Protein AF-0000000086572383 (afdb_homodimer)

Radius of gyration: 15.49 Å; Cα contacts (8 Å, |Δi|>4): 303; chains: 2; bounding box: 31×42×34 Å

Structure (mmCIF, N/CA/C/O backbone):
data_AF-0000000086572383-model_v1
#
loop_
_entity.id
_entity.type
_entity.pdbx_description
1 polymer 'Uncharacterized protein'
#
loop_
_atom_site.group_PDB
_atom_site.id
_atom_site.type_symbol
_atom_site.label_atom_id
_atom_site.label_alt_id
_atom_site.label_comp_id
_atom_site.label_asym_id
_atom_site.label_entity_id
_atom_site.label_seq_id
_atom_site.pdbx_PDB_ins_code
_atom_site.Cartn_x
_atom_site.Cartn_y
_atom_site.Cartn_z
_atom_site.occupancy
_atom_site.B_iso_or_equiv
_atom_site.auth_seq_id
_atom_site.auth_comp_id
_atom_site.auth_asym_id
_atom_site.auth_atom_id
_atom_site.pdbx_PDB_model_num
ATOM 1 N N . MET A 1 1 ? -11.328 -17.016 -3.375 1 81.81 1 MET A N 1
ATOM 2 C CA . MET A 1 1 ? -10.031 -16.516 -3.826 1 81.81 1 MET A CA 1
ATOM 3 C C . MET A 1 1 ? -9.031 -16.469 -2.672 1 81.81 1 MET A C 1
ATOM 5 O O . MET A 1 1 ? -9.43 -16.344 -1.512 1 81.81 1 MET A O 1
ATOM 9 N N . ASN A 1 2 ? -7.707 -16.812 -2.922 1 87.75 2 ASN A N 1
ATOM 10 C CA . ASN A 1 2 ? -6.672 -16.844 -1.896 1 87.75 2 ASN A CA 1
ATOM 11 C C . ASN A 1 2 ? -5.812 -15.578 -1.925 1 87.75 2 ASN A C 1
ATOM 13 O O . ASN A 1 2 ? -5.684 -14.938 -2.969 1 87.75 2 ASN A O 1
ATOM 17 N N . LEU A 1 3 ? -5.367 -15.242 -0.727 1 88.5 3 LEU A N 1
ATOM 18 C CA . LEU A 1 3 ? -4.48 -14.086 -0.598 1 88.5 3 LEU A CA 1
ATOM 19 C C . LEU A 1 3 ? -3.043 -14.531 -0.348 1 88.5 3 LEU A C 1
ATOM 21 O O . LEU A 1 3 ? -2.793 -15.391 0.498 1 88.5 3 LEU A O 1
ATOM 25 N N . PHE A 1 4 ? -2.154 -14.07 -1.19 1 89.88 4 PHE A N 1
ATOM 26 C CA . PHE A 1 4 ? -0.721 -14.242 -0.991 1 89.88 4 PHE A CA 1
ATOM 27 C C . PHE A 1 4 ? -0.066 -12.922 -0.6 1 89.88 4 PHE A C 1
ATOM 29 O O . PHE A 1 4 ? -0.045 -11.977 -1.39 1 89.88 4 PHE A O 1
ATOM 36 N N . ALA A 1 5 ? 0.43 -12.82 0.701 1 91.75 5 ALA A N 1
ATOM 37 C CA . ALA A 1 5 ? 1.065 -11.609 1.221 1 91.75 5 ALA A CA 1
ATOM 38 C C . ALA A 1 5 ? 2.553 -11.844 1.477 1 91.75 5 ALA A C 1
ATOM 40 O O . ALA A 1 5 ? 2.936 -12.836 2.094 1 91.75 5 ALA A O 1
ATOM 41 N N . ILE A 1 6 ? 3.4 -10.82 0.983 1 91.25 6 ILE A N 1
ATOM 42 C CA . ILE A 1 6 ? 4.84 -11 1.138 1 91.25 6 ILE A CA 1
ATOM 43 C C . ILE A 1 6 ? 5.508 -9.641 1.356 1 91.25 6 ILE A C 1
ATOM 45 O O . ILE A 1 6 ? 5.137 -8.656 0.719 1 91.25 6 ILE A O 1
ATOM 49 N N . ALA A 1 7 ? 6.418 -9.594 2.342 1 92.12 7 ALA A N 1
ATOM 50 C CA . ALA A 1 7 ? 7.27 -8.422 2.51 1 92.12 7 ALA A CA 1
ATOM 51 C C . ALA A 1 7 ? 8.469 -8.469 1.568 1 92.12 7 ALA A C 1
ATOM 53 O O . ALA A 1 7 ? 9.172 -9.477 1.505 1 92.12 7 ALA A O 1
ATOM 54 N N . VAL A 1 8 ? 8.656 -7.34 0.897 1 91.62 8 VAL A N 1
ATOM 55 C CA . VAL A 1 8 ? 9.688 -7.418 -0.133 1 91.62 8 VAL A CA 1
ATOM 56 C C . VAL A 1 8 ? 10.469 -6.105 -0.184 1 91.62 8 VAL A C 1
ATOM 58 O O . VAL A 1 8 ? 9.945 -5.051 0.187 1 91.62 8 VAL A O 1
ATOM 61 N N . GLY A 1 9 ? 11.75 -6.246 -0.587 1 91.25 9 GLY A N 1
ATOM 62 C CA . GLY A 1 9 ? 12.562 -5.164 -1.117 1 91.25 9 GLY A CA 1
ATOM 63 C C . GLY A 1 9 ? 12.891 -5.328 -2.59 1 91.25 9 GLY A C 1
ATOM 64 O O . GLY A 1 9 ? 12.672 -6.398 -3.162 1 91.25 9 GLY A O 1
ATOM 65 N N . ILE A 1 10 ? 13.375 -4.238 -3.162 1 93.94 10 ILE A N 1
ATOM 66 C CA . ILE A 1 10 ? 13.625 -4.234 -4.598 1 93.94 10 ILE A CA 1
ATOM 67 C C . ILE A 1 10 ? 14.664 -5.297 -4.945 1 93.94 10 ILE A C 1
ATOM 69 O O . ILE A 1 10 ? 14.641 -5.855 -6.043 1 93.94 10 ILE A O 1
ATOM 73 N N . LYS A 1 11 ? 15.516 -5.664 -4.047 1 92.25 11 LYS A N 1
ATOM 74 C CA . LYS A 1 11 ? 16.562 -6.645 -4.297 1 92.25 11 LYS A CA 1
ATOM 75 C C . LYS A 1 11 ? 15.977 -8.039 -4.496 1 92.25 11 LYS A C 1
ATOM 77 O O . LYS A 1 11 ? 16.609 -8.906 -5.09 1 92.25 11 LYS A O 1
ATOM 82 N N . GLN A 1 12 ? 14.75 -8.312 -4.059 1 90.56 12 GLN A N 1
ATOM 83 C CA . GLN A 1 12 ? 14.125 -9.633 -4.137 1 90.56 12 GLN A CA 1
ATOM 84 C C . GLN A 1 12 ? 13.234 -9.742 -5.367 1 90.56 12 GLN A C 1
ATOM 86 O O . GLN A 1 12 ? 12.602 -10.781 -5.59 1 90.56 12 GLN A O 1
ATOM 91 N N . LYS A 1 13 ? 13.164 -8.766 -6.16 1 91.31 13 LYS A N 1
ATOM 92 C CA . LYS A 1 13 ? 12.25 -8.68 -7.289 1 91.31 13 LYS A CA 1
ATOM 93 C C . LYS A 1 13 ? 12.414 -9.875 -8.227 1 91.31 13 LYS A C 1
ATOM 95 O O . LYS A 1 13 ? 11.43 -10.5 -8.625 1 91.31 13 LYS A O 1
ATOM 100 N N . LYS A 1 14 ? 13.641 -10.188 -8.586 1 89.56 14 LYS A N 1
ATOM 101 C CA . LYS A 1 14 ? 13.883 -11.297 -9.508 1 89.56 14 LYS A CA 1
ATOM 102 C C . LYS A 1 14 ? 13.367 -12.609 -8.93 1 89.56 14 LYS A C 1
ATOM 104 O O . LYS A 1 14 ? 12.758 -13.414 -9.641 1 89.56 14 LYS A O 1
ATOM 109 N N . ASN A 1 15 ? 13.555 -12.82 -7.645 1 86.94 15 ASN A N 1
ATOM 110 C CA . ASN A 1 15 ? 13.109 -14.039 -6.984 1 86.94 15 ASN A CA 1
ATOM 111 C C . ASN A 1 15 ? 11.586 -14.109 -6.906 1 86.94 15 ASN A C 1
ATOM 113 O O . ASN A 1 15 ? 10.992 -15.172 -7.102 1 86.94 15 ASN A O 1
ATOM 117 N N . VAL A 1 16 ? 11.039 -13.047 -6.652 1 86.94 16 VAL A N 1
ATOM 118 C CA . VAL A 1 16 ? 9.578 -13 -6.547 1 86.94 16 VAL A CA 1
ATOM 119 C C . VAL A 1 16 ? 8.953 -13.297 -7.91 1 86.94 16 VAL A C 1
ATOM 121 O O . VAL A 1 16 ? 7.949 -14 -7.996 1 86.94 16 VAL A O 1
ATOM 124 N N . ASN A 1 17 ? 9.539 -12.75 -8.945 1 87.38 17 ASN A N 1
ATOM 125 C CA . ASN A 1 17 ? 9.016 -12.977 -10.289 1 87.38 17 ASN A CA 1
ATOM 126 C C . ASN A 1 17 ? 8.984 -14.461 -10.648 1 87.38 17 ASN A C 1
ATOM 128 O O . ASN A 1 17 ? 8.109 -14.914 -11.383 1 87.38 17 ASN A O 1
ATOM 132 N N . LYS A 1 18 ? 9.859 -15.172 -10.094 1 84.62 18 LYS A N 1
ATOM 133 C CA . LYS A 1 18 ? 9.953 -16.609 -10.367 1 84.62 18 LYS A CA 1
ATOM 134 C C . LYS A 1 18 ? 8.891 -17.391 -9.586 1 84.62 18 LYS A C 1
ATOM 136 O O . LYS A 1 18 ? 8.453 -18.453 -10.023 1 84.62 18 LYS A O 1
ATOM 141 N N . MET A 1 19 ? 8.43 -16.781 -8.484 1 77.44 19 MET A N 1
ATOM 142 C CA . MET A 1 19 ? 7.574 -17.516 -7.566 1 77.44 19 MET A CA 1
ATOM 143 C C . MET A 1 19 ? 6.113 -17.125 -7.75 1 77.44 19 MET A C 1
ATOM 145 O O . MET A 1 19 ? 5.215 -17.781 -7.227 1 77.44 19 MET A O 1
ATOM 149 N N . PHE A 1 20 ? 5.941 -16.188 -8.422 1 72.19 20 PHE A N 1
ATOM 150 C CA . PHE A 1 20 ? 4.609 -15.602 -8.438 1 72.19 20 PHE A CA 1
ATOM 151 C C . PHE A 1 20 ? 3.564 -16.641 -8.828 1 72.19 20 PHE A C 1
ATOM 153 O O . PHE A 1 20 ? 3.689 -17.297 -9.867 1 72.19 20 PHE A O 1
ATOM 160 N N . PRO A 1 21 ? 2.738 -16.828 -7.812 1 65.62 21 PRO A N 1
ATOM 161 C CA . PRO A 1 21 ? 1.724 -17.859 -8.047 1 65.62 21 PRO A CA 1
ATOM 162 C C . PRO A 1 21 ? 0.779 -17.516 -9.195 1 65.62 21 PRO A C 1
ATOM 164 O O . PRO A 1 21 ? 0.658 -16.344 -9.562 1 65.62 21 PRO A O 1
ATOM 167 N N . SER A 1 22 ? 0.219 -18.562 -9.805 1 62.22 22 SER A N 1
ATOM 168 C CA . SER A 1 22 ? -0.717 -18.562 -10.922 1 62.22 22 SER A CA 1
ATOM 169 C C . SER A 1 22 ? -1.941 -17.703 -10.617 1 62.22 22 SER A C 1
ATOM 171 O O . SER A 1 22 ? -2.043 -17.125 -9.539 1 62.22 22 SER A O 1
ATOM 173 N N . SER A 1 23 ? -3.023 -17.766 -11.383 1 65.31 23 SER A N 1
ATOM 174 C CA . SER A 1 23 ? -4.176 -16.938 -11.758 1 65.31 23 SER A CA 1
ATOM 175 C C . SER A 1 23 ? -5.195 -16.875 -10.633 1 65.31 23 SER A C 1
ATOM 177 O O . SER A 1 23 ? -5.965 -15.914 -10.539 1 65.31 23 SER A O 1
ATOM 179 N N . ASP A 1 24 ? -5.074 -17.562 -9.516 1 75.75 24 ASP A N 1
ATOM 180 C CA . ASP A 1 24 ? -6.223 -17.516 -8.617 1 75.75 24 ASP A CA 1
ATOM 181 C C . ASP A 1 24 ? -5.859 -16.828 -7.297 1 75.75 24 ASP A C 1
ATOM 183 O O . ASP A 1 24 ? -6.484 -17.094 -6.266 1 75.75 24 ASP A O 1
ATOM 187 N N . PHE A 1 25 ? -4.793 -16.078 -7.305 1 81.88 25 PHE A N 1
ATOM 188 C CA . PHE A 1 25 ? -4.395 -15.445 -6.051 1 81.88 25 PHE A CA 1
ATOM 189 C C . PHE A 1 25 ? -4.465 -13.922 -6.164 1 81.88 25 PHE A C 1
ATOM 191 O O . PHE A 1 25 ? -4.117 -13.359 -7.203 1 81.88 25 PHE A O 1
ATOM 198 N N . VAL A 1 26 ? -4.969 -13.312 -5.09 1 85 26 VAL A N 1
ATOM 199 C CA . VAL A 1 26 ? -4.676 -11.898 -4.867 1 85 26 VAL A CA 1
ATOM 200 C C . VAL A 1 26 ? -3.311 -11.75 -4.203 1 85 26 VAL A C 1
ATOM 202 O O . VAL A 1 26 ? -3 -12.469 -3.246 1 85 26 VAL A O 1
ATOM 205 N N . ILE A 1 27 ? -2.553 -10.938 -4.777 1 89.88 27 ILE A N 1
ATOM 206 C CA . ILE A 1 27 ? -1.215 -10.773 -4.219 1 89.88 27 ILE A CA 1
ATOM 207 C C . ILE A 1 27 ? -1.088 -9.398 -3.568 1 89.88 27 ILE A C 1
ATOM 209 O O . ILE A 1 27 ? -1.495 -8.391 -4.148 1 89.88 27 ILE A O 1
ATOM 213 N N . MET A 1 28 ? -0.521 -9.383 -2.328 1 93.5 28 MET A N 1
ATOM 214 C CA . MET A 1 28 ? -0.22 -8.148 -1.6 1 93.5 28 MET A CA 1
ATOM 215 C C . MET A 1 28 ? 1.265 -8.07 -1.262 1 93.5 28 MET A C 1
ATOM 217 O O . MET A 1 28 ? 1.796 -8.938 -0.568 1 93.5 28 MET A O 1
ATOM 221 N N . PHE A 1 29 ? 1.866 -7.059 -1.787 1 94.38 29 PHE A N 1
ATOM 222 C CA . PHE A 1 29 ? 3.277 -6.812 -1.515 1 94.38 29 PHE A CA 1
ATOM 223 C C . PHE A 1 29 ? 3.445 -5.75 -0.435 1 94.38 29 PHE A C 1
ATOM 225 O O . PHE A 1 29 ? 2.84 -4.68 -0.51 1 94.38 29 PHE A O 1
ATOM 232 N N . PHE A 1 30 ? 4.238 -6.023 0.564 1 95.88 30 PHE A N 1
ATOM 233 C CA . PHE A 1 30 ? 4.668 -5.062 1.576 1 95.88 30 PHE A CA 1
ATOM 234 C C . PHE A 1 30 ? 6.082 -4.574 1.293 1 95.88 30 PHE A C 1
ATOM 236 O O . PHE A 1 30 ? 7.059 -5.273 1.578 1 95.88 30 PHE A O 1
ATOM 243 N N . HIS A 1 31 ? 6.164 -3.377 0.754 1 95.75 31 HIS A N 1
ATOM 244 C CA . HIS A 1 31 ? 7.453 -2.799 0.388 1 95.75 31 HIS A CA 1
ATOM 245 C C . HIS A 1 31 ? 8.086 -2.068 1.568 1 95.75 31 HIS A C 1
ATOM 247 O O . HIS A 1 31 ? 7.719 -0.928 1.865 1 95.75 31 HIS A O 1
ATOM 253 N N . TYR A 1 32 ? 9.094 -2.611 2.156 1 93.5 32 TYR A N 1
ATOM 254 C CA . TYR A 1 32 ? 9.688 -2.02 3.348 1 93.5 32 TYR A CA 1
ATOM 255 C C . TYR A 1 32 ? 10.75 -0.994 2.971 1 93.5 32 TYR A C 1
ATOM 257 O O . TYR A 1 32 ? 11.203 -0.218 3.816 1 93.5 32 TYR A O 1
ATOM 265 N N . ASP A 1 33 ? 11.141 -1.003 1.662 1 93.75 33 ASP A N 1
ATOM 266 C CA . ASP A 1 33 ? 12.188 -0.091 1.205 1 93.75 33 ASP A CA 1
ATOM 267 C C . ASP A 1 33 ? 11.586 1.13 0.512 1 93.75 33 ASP A C 1
ATOM 269 O O . ASP A 1 33 ? 12.312 2.012 0.053 1 93.75 33 ASP A O 1
ATOM 273 N N . GLY A 1 34 ? 10.227 1.141 0.316 1 93.44 34 GLY A N 1
ATOM 274 C CA . GLY A 1 34 ? 9.547 2.289 -0.26 1 93.44 34 GLY A CA 1
ATOM 275 C C . GLY A 1 34 ? 9.555 2.289 -1.776 1 93.44 34 GLY A C 1
ATOM 276 O O . GLY A 1 34 ? 9.07 3.234 -2.406 1 93.44 34 GLY A O 1
ATOM 277 N N . VAL A 1 35 ? 10.148 1.25 -2.408 1 95.25 35 VAL A N 1
ATOM 278 C CA . VAL A 1 35 ? 10.258 1.205 -3.861 1 95.25 35 VAL A CA 1
ATOM 279 C C . VAL A 1 35 ? 9.117 0.376 -4.445 1 95.25 35 VAL A C 1
ATOM 281 O O . VAL A 1 35 ? 9.055 -0.838 -4.238 1 95.25 35 VAL A O 1
ATOM 284 N N . VAL A 1 36 ? 8.219 1.049 -5.289 1 96.88 36 VAL A N 1
ATOM 285 C CA . VAL A 1 36 ? 7.047 0.359 -5.812 1 96.88 36 VAL A CA 1
ATOM 286 C C . VAL A 1 36 ? 7.051 0.415 -7.34 1 96.88 36 VAL A C 1
ATOM 288 O O . VAL A 1 36 ? 6.898 -0.612 -8.008 1 96.88 36 VAL A O 1
ATOM 291 N N . ASP A 1 37 ? 7.363 1.584 -7.898 1 96.19 37 ASP A N 1
ATOM 292 C CA . ASP A 1 37 ? 7.191 1.806 -9.328 1 96.19 37 ASP A CA 1
ATOM 293 C C . ASP A 1 37 ? 8.18 0.966 -10.141 1 96.19 37 ASP A C 1
ATOM 295 O O . ASP A 1 37 ? 7.93 0.654 -11.305 1 96.19 37 ASP A O 1
ATOM 299 N N . GLU A 1 38 ? 9.273 0.571 -9.562 1 95.75 38 GLU A N 1
ATOM 300 C CA . GLU A 1 38 ? 10.273 -0.228 -10.266 1 95.75 38 GLU A CA 1
ATOM 301 C C . GLU A 1 38 ? 9.758 -1.643 -10.531 1 95.75 38 GLU A C 1
ATOM 303 O O . GLU A 1 38 ? 10.367 -2.393 -11.297 1 95.75 38 GLU A O 1
ATOM 308 N N . TRP A 1 39 ? 8.656 -1.981 -9.914 1 94.25 39 TRP A N 1
ATOM 309 C CA . TRP A 1 39 ? 8.055 -3.295 -10.133 1 94.25 39 TRP A CA 1
ATOM 310 C C . TRP A 1 39 ? 7.086 -3.266 -11.305 1 94.25 39 TRP A C 1
ATOM 312 O O . TRP A 1 39 ? 6.598 -4.309 -11.742 1 94.25 39 TRP A O 1
ATOM 322 N N . ASN A 1 40 ? 6.879 -2.135 -11.945 1 94.25 40 ASN A N 1
ATOM 323 C CA . ASN A 1 40 ? 5.844 -1.941 -12.953 1 94.25 40 ASN A CA 1
ATOM 324 C C . ASN A 1 40 ? 6.176 -2.678 -14.25 1 94.25 40 ASN A C 1
ATOM 326 O O . ASN A 1 40 ? 5.301 -2.883 -15.094 1 94.25 40 ASN A O 1
ATOM 330 N N . ASP A 1 41 ? 7.387 -3.059 -14.438 1 93.88 41 ASP A N 1
ATOM 331 C CA . ASP A 1 41 ? 7.77 -3.734 -15.672 1 93.88 41 ASP A CA 1
ATOM 332 C C . ASP A 1 41 ? 7.391 -5.215 -15.633 1 93.88 41 ASP A C 1
ATOM 334 O O . ASP A 1 41 ? 7.5 -5.918 -16.641 1 93.88 41 ASP A O 1
ATOM 338 N N . LEU A 1 42 ? 6.914 -5.742 -14.484 1 90.69 42 LEU A N 1
ATOM 339 C CA . LEU A 1 42 ? 6.469 -7.129 -14.367 1 90.69 42 LEU A CA 1
ATOM 340 C C . LEU A 1 42 ? 5.043 -7.285 -14.891 1 90.69 42 LEU A C 1
ATOM 342 O O . LEU A 1 42 ? 4.168 -6.477 -14.57 1 90.69 42 LEU A O 1
ATOM 346 N N . GLU A 1 43 ? 4.77 -8.289 -15.602 1 86.69 43 GLU A N 1
ATOM 347 C CA . GLU A 1 43 ? 3.51 -8.508 -16.312 1 86.69 43 GLU A CA 1
ATOM 348 C C . GLU A 1 43 ? 2.344 -8.633 -15.328 1 86.69 43 GLU A C 1
ATOM 350 O O . GLU A 1 43 ? 1.249 -8.133 -15.594 1 86.69 43 GLU A O 1
ATOM 355 N N . TRP A 1 44 ? 2.531 -9.125 -14.203 1 87.19 44 TRP A N 1
ATOM 356 C CA . TRP A 1 44 ? 1.454 -9.422 -13.266 1 87.19 44 TRP A CA 1
ATOM 357 C C . TRP A 1 44 ? 1.275 -8.281 -12.273 1 87.19 44 TRP A C 1
ATOM 359 O O . TRP A 1 44 ? 0.356 -8.305 -11.445 1 87.19 44 TRP A O 1
ATOM 369 N N . ASN A 1 45 ? 2.109 -7.289 -12.32 1 89.62 45 ASN A N 1
ATOM 370 C CA . ASN A 1 45 ? 2.186 -6.25 -11.297 1 89.62 45 ASN A CA 1
ATOM 371 C C . ASN A 1 45 ? 0.874 -5.48 -11.18 1 89.62 45 ASN A C 1
ATOM 373 O O . ASN A 1 45 ? 0.493 -5.059 -10.086 1 89.62 45 ASN A O 1
ATOM 377 N N . HIS A 1 46 ? 0.184 -5.34 -12.242 1 87.62 46 HIS A N 1
ATOM 378 C CA . HIS A 1 46 ? -1.037 -4.543 -12.258 1 87.62 46 HIS A CA 1
ATOM 379 C C . HIS A 1 46 ? -2.156 -5.23 -11.477 1 87.62 46 HIS A C 1
ATOM 381 O O . HIS A 1 46 ? -3.17 -4.605 -11.164 1 87.62 46 HIS A O 1
ATOM 387 N N . GLN A 1 47 ? -1.987 -6.516 -11.219 1 89.12 47 GLN A N 1
ATOM 388 C CA . GLN A 1 47 ? -3 -7.254 -10.469 1 89.12 47 GLN A CA 1
ATOM 389 C C . GLN A 1 47 ? -2.703 -7.238 -8.977 1 89.12 47 GLN A C 1
ATOM 391 O O . GLN A 1 47 ? -3.555 -7.605 -8.164 1 89.12 47 GLN A O 1
ATOM 396 N N . ALA A 1 48 ? -1.614 -6.73 -8.602 1 92.56 48 ALA A N 1
ATOM 397 C CA . ALA A 1 48 ? -1.177 -6.828 -7.211 1 92.56 48 ALA A CA 1
ATOM 398 C C . ALA A 1 48 ? -1.566 -5.582 -6.422 1 92.56 48 ALA A C 1
ATOM 400 O O . ALA A 1 48 ? -1.738 -4.504 -7 1 92.56 48 ALA A O 1
ATOM 401 N N . ILE A 1 49 ? -1.767 -5.781 -5.164 1 95.19 49 ILE A N 1
ATOM 402 C CA . ILE A 1 49 ? -1.873 -4.691 -4.199 1 95.19 49 ILE A CA 1
ATOM 403 C C . ILE A 1 49 ? -0.497 -4.387 -3.611 1 95.19 49 ILE A C 1
ATOM 405 O O . ILE A 1 49 ? 0.217 -5.297 -3.184 1 95.19 49 ILE A O 1
ATOM 409 N N . HIS A 1 50 ? -0.089 -3.162 -3.674 1 96.56 50 HIS A N 1
ATOM 410 C CA . HIS A 1 50 ? 1.191 -2.746 -3.115 1 96.56 50 HIS A CA 1
ATOM 411 C C . HIS A 1 50 ? 0.996 -1.859 -1.89 1 96.56 50 HIS A C 1
ATOM 413 O O . HIS A 1 50 ? 0.272 -0.863 -1.948 1 96.56 50 HIS A O 1
ATOM 419 N N . VAL A 1 51 ? 1.526 -2.219 -0.784 1 96.94 51 VAL A N 1
ATOM 420 C CA . VAL A 1 51 ? 1.584 -1.408 0.428 1 96.94 51 VAL A CA 1
ATOM 421 C C . VAL A 1 51 ? 3.031 -1.027 0.727 1 96.94 51 VAL A C 1
ATOM 423 O O . VAL A 1 51 ? 3.908 -1.893 0.791 1 96.94 51 VAL A O 1
ATOM 426 N N . SER A 1 52 ? 3.281 0.256 0.829 1 97.12 52 SER A N 1
ATOM 427 C CA . SER A 1 52 ? 4.633 0.737 1.099 1 97.12 52 SER A CA 1
ATOM 428 C C . SER A 1 52 ? 4.672 1.602 2.354 1 97.12 52 SER A C 1
ATOM 430 O O . SER A 1 52 ? 3.863 2.521 2.506 1 97.12 52 SER A O 1
ATOM 432 N N . ALA A 1 53 ? 5.551 1.274 3.273 1 94.81 53 ALA A N 1
ATOM 433 C CA . ALA A 1 53 ? 5.922 2.033 4.465 1 94.81 53 ALA A CA 1
ATOM 434 C C . ALA A 1 53 ? 7.406 1.86 4.785 1 94.81 53 ALA A C 1
ATOM 436 O O . ALA A 1 53 ? 7.863 0.746 5.051 1 94.81 53 ALA A O 1
ATOM 437 N N . ILE A 1 54 ? 8.047 3.027 4.777 1 93.25 54 ILE A N 1
ATOM 438 C CA . ILE A 1 54 ? 9.5 2.971 4.883 1 93.25 54 ILE A CA 1
ATOM 439 C C . ILE A 1 54 ? 9.898 2.678 6.328 1 93.25 54 ILE A C 1
ATOM 441 O O . ILE A 1 54 ? 9.32 3.234 7.266 1 93.25 54 ILE A O 1
ATOM 445 N N . ASN A 1 55 ? 10.82 1.745 6.547 1 90.19 55 ASN A N 1
ATOM 446 C CA . ASN A 1 55 ? 11.453 1.406 7.82 1 90.19 55 ASN A CA 1
ATOM 447 C C . ASN A 1 55 ? 10.492 0.642 8.734 1 90.19 55 ASN A C 1
ATOM 449 O O . ASN A 1 55 ? 10.531 0.803 9.953 1 90.19 55 ASN A O 1
ATOM 453 N N . GLN A 1 56 ? 9.531 -0.047 8.164 1 90.81 56 GLN A N 1
ATOM 454 C CA . GLN A 1 56 ? 8.656 -0.91 8.945 1 90.81 56 GLN A CA 1
ATOM 455 C C . GLN A 1 56 ? 9.078 -2.373 8.828 1 90.81 56 GLN A C 1
ATOM 457 O O . GLN A 1 56 ? 9.719 -2.764 7.855 1 90.81 56 GLN A O 1
ATOM 462 N N . THR A 1 57 ? 8.836 -3.189 9.875 1 90.38 57 THR A N 1
ATOM 463 C CA . THR A 1 57 ? 9.125 -4.617 9.875 1 90.38 57 THR A CA 1
ATOM 464 C C . THR A 1 57 ? 8.008 -5.395 9.188 1 90.38 57 THR A C 1
ATOM 466 O O . THR A 1 57 ? 6.895 -4.887 9.039 1 90.38 57 THR A O 1
ATOM 469 N N . LYS A 1 58 ? 8.344 -6.605 8.805 1 88 58 LYS A N 1
ATOM 470 C CA . LYS A 1 58 ? 7.324 -7.473 8.219 1 88 58 LYS A CA 1
ATOM 471 C C . LYS A 1 58 ? 6.152 -7.676 9.172 1 88 58 LYS A C 1
ATOM 473 O O . LYS A 1 58 ? 5 -7.742 8.742 1 88 58 LYS A O 1
ATOM 478 N N . TRP A 1 59 ? 6.441 -7.766 10.43 1 89.31 59 TRP A N 1
ATOM 479 C CA . TRP A 1 59 ? 5.406 -7.957 11.445 1 89.31 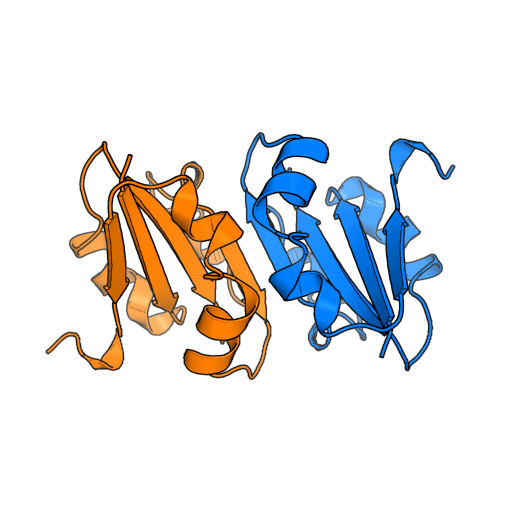59 TRP A CA 1
ATOM 480 C C . TRP A 1 59 ? 4.496 -6.734 11.531 1 89.31 59 TRP A C 1
ATOM 482 O O . TRP A 1 59 ? 3.281 -6.871 11.695 1 89.31 59 TRP A O 1
ATOM 492 N N . TRP A 1 60 ? 5.043 -5.555 11.438 1 91.25 60 TRP A N 1
ATOM 493 C CA . TRP A 1 60 ? 4.254 -4.324 11.422 1 91.25 60 TRP A CA 1
ATOM 494 C C . TRP A 1 60 ? 3.215 -4.355 10.305 1 91.25 60 TRP A C 1
ATOM 496 O O . TRP A 1 60 ? 2.049 -4.02 10.531 1 91.25 60 TRP A O 1
ATOM 506 N N . PHE A 1 61 ? 3.615 -4.824 9.156 1 93.5 61 PHE A N 1
ATOM 507 C CA . PHE A 1 61 ? 2.725 -4.895 8 1 93.5 61 PHE A CA 1
ATOM 508 C C . PHE A 1 61 ? 1.586 -5.875 8.258 1 93.5 61 PHE A C 1
ATOM 510 O O . PHE A 1 61 ? 0.419 -5.555 8.023 1 93.5 61 PHE A O 1
ATOM 517 N N . ALA A 1 62 ? 1.981 -7.039 8.672 1 89.62 62 ALA A N 1
ATOM 518 C CA . ALA A 1 62 ? 0.983 -8.078 8.898 1 89.62 62 ALA A CA 1
ATOM 519 C C . ALA A 1 62 ? -0.053 -7.633 9.93 1 89.62 62 ALA A C 1
ATOM 521 O O . ALA A 1 62 ? -1.256 -7.824 9.727 1 89.62 62 ALA A O 1
ATOM 522 N N . LYS A 1 63 ? 0.375 -6.996 10.93 1 86.88 63 LYS A N 1
ATOM 523 C CA . LYS A 1 63 ? -0.497 -6.547 12.016 1 86.88 63 LYS A CA 1
ATOM 524 C C . LYS A 1 63 ? -1.464 -5.473 11.531 1 86.88 63 LYS A C 1
ATOM 526 O O . LYS A 1 63 ? -2.621 -5.434 11.953 1 86.88 63 LYS A O 1
ATOM 531 N N . HIS A 1 64 ? -1.035 -4.691 10.664 1 88.69 64 HIS A N 1
ATOM 532 C CA . HIS A 1 64 ? -1.843 -3.543 10.258 1 88.69 64 HIS A CA 1
ATOM 533 C C . HIS A 1 64 ? -2.725 -3.881 9.062 1 88.69 64 HIS A C 1
ATOM 535 O O . HIS A 1 64 ? -3.818 -3.33 8.922 1 88.69 64 HIS A O 1
ATOM 541 N N . PHE A 1 65 ? -2.326 -4.871 8.211 1 90.44 65 PHE A N 1
ATOM 542 C CA . PHE A 1 65 ? -3.027 -4.988 6.934 1 90.44 65 PHE A CA 1
ATOM 543 C C . PHE A 1 65 ? -3.6 -6.387 6.758 1 90.44 65 PHE A C 1
ATOM 545 O O . PHE A 1 65 ? -4.418 -6.625 5.863 1 90.44 65 PHE A O 1
ATOM 552 N N . LEU A 1 66 ? -3.18 -7.32 7.578 1 89.12 66 LEU A N 1
ATOM 553 C CA . LEU A 1 66 ? -3.742 -8.664 7.504 1 89.12 66 LEU A CA 1
ATOM 554 C C . LEU A 1 66 ? -4.648 -8.938 8.703 1 89.12 66 LEU A C 1
ATOM 556 O O . LEU A 1 66 ? -4.523 -9.977 9.352 1 89.12 66 LEU A O 1
ATOM 560 N N . HIS A 1 67 ? -5.539 -8.109 8.945 1 84.12 67 HIS A N 1
ATOM 561 C CA . HIS A 1 67 ? -6.5 -8.281 10.031 1 84.12 67 HIS A CA 1
ATOM 562 C C . HIS A 1 67 ? -7.617 -9.242 9.633 1 84.12 67 HIS A C 1
ATOM 564 O O . HIS A 1 67 ? -7.887 -9.43 8.445 1 84.12 67 HIS A O 1
ATOM 570 N N . PRO A 1 68 ? -8.234 -9.781 10.57 1 79.69 68 PRO A N 1
ATOM 571 C CA . PRO A 1 68 ? -9.258 -10.797 10.305 1 79.69 68 PRO A CA 1
ATOM 572 C C . PRO A 1 68 ? -10.336 -10.312 9.344 1 79.69 68 PRO A C 1
ATOM 574 O O . PRO A 1 68 ? -10.773 -11.062 8.469 1 79.69 68 PRO A O 1
ATOM 577 N N . ASP A 1 69 ? -10.773 -9.086 9.477 1 80.12 69 ASP A N 1
ATOM 578 C CA . ASP A 1 69 ? -11.828 -8.57 8.602 1 80.12 69 ASP A CA 1
ATOM 579 C C . ASP A 1 69 ? -11.359 -8.523 7.152 1 80.12 69 ASP A C 1
ATOM 581 O O . ASP A 1 69 ? -12.148 -8.75 6.23 1 80.12 69 ASP A O 1
ATOM 585 N N . MET A 1 70 ? -10.062 -8.211 6.934 1 80.06 70 MET A N 1
ATOM 586 C CA . MET A 1 70 ? -9.508 -8.164 5.586 1 80.06 70 MET A CA 1
ATOM 587 C C . MET A 1 70 ? -9.289 -9.57 5.039 1 80.06 70 MET A C 1
ATOM 589 O O . MET A 1 70 ? -9.633 -9.852 3.887 1 80.06 70 MET A O 1
ATOM 593 N N . VAL A 1 71 ? -8.844 -10.422 5.941 1 83.19 71 VAL A N 1
ATOM 594 C CA . VAL A 1 71 ? -8.461 -11.758 5.508 1 83.19 71 VAL A CA 1
ATOM 595 C C . VAL A 1 71 ? -9.703 -12.625 5.336 1 83.19 71 VAL A C 1
ATOM 597 O O . VAL A 1 71 ? -9.68 -13.617 4.598 1 83.19 71 VAL A O 1
ATOM 600 N N . ALA A 1 72 ? -10.758 -12.203 5.949 1 83.56 72 ALA A N 1
ATOM 601 C CA . ALA A 1 72 ? -11.984 -12.992 5.914 1 83.56 72 ALA A CA 1
ATOM 602 C C . ALA A 1 72 ? -12.555 -13.055 4.5 1 83.56 72 ALA A C 1
ATOM 604 O O . ALA A 1 72 ? -13.344 -13.953 4.184 1 83.56 72 ALA A O 1
ATOM 605 N N . GLU A 1 73 ? -12.18 -12.148 3.672 1 82.94 73 GLU A N 1
ATOM 606 C CA . GLU A 1 73 ? -12.68 -12.117 2.301 1 82.94 73 GLU A CA 1
ATOM 607 C C . GLU A 1 73 ? -12.008 -13.188 1.444 1 82.94 73 GLU A C 1
ATOM 609 O O . GLU A 1 73 ? -12.438 -13.445 0.319 1 82.94 73 GLU A O 1
ATOM 614 N N . TYR A 1 74 ? -11.055 -13.898 2.027 1 85.62 74 TYR A N 1
ATOM 615 C CA . TYR A 1 74 ? -10.273 -14.867 1.276 1 85.62 74 TYR A CA 1
ATOM 616 C C . TYR A 1 74 ? -10.406 -16.266 1.879 1 85.62 74 TYR A C 1
ATOM 618 O O . TYR A 1 74 ? -10.641 -16.406 3.082 1 85.62 74 TYR A O 1
ATOM 626 N N . ASN A 1 75 ? -10.227 -17.266 1.049 1 86.94 75 ASN A N 1
ATOM 627 C CA . ASN A 1 75 ? -10.312 -18.641 1.518 1 86.94 75 ASN A CA 1
ATOM 628 C C . ASN A 1 75 ? -9.094 -19.016 2.352 1 86.94 75 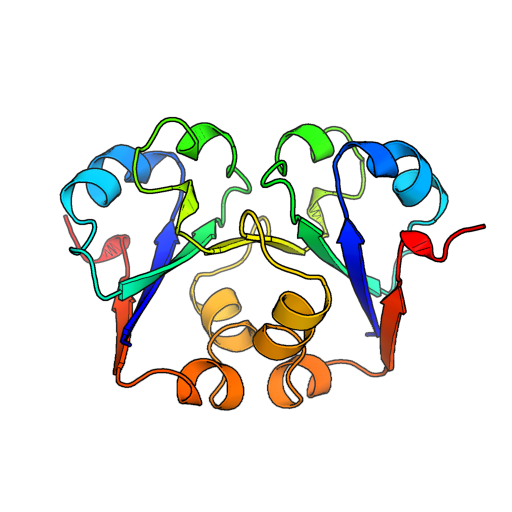ASN A C 1
ATOM 630 O O . ASN A 1 75 ? -9.227 -19.656 3.402 1 86.94 75 ASN A O 1
ATOM 634 N N . TYR A 1 76 ? -7.973 -18.625 1.905 1 85.56 76 TYR A N 1
ATOM 635 C CA . TYR A 1 76 ? -6.707 -18.906 2.57 1 85.56 76 TYR A CA 1
ATOM 636 C C . TYR A 1 76 ? -5.754 -17.734 2.459 1 85.56 76 TYR A C 1
ATOM 638 O O . TYR A 1 76 ? -5.789 -16.984 1.477 1 85.56 76 TYR A O 1
ATOM 646 N N . VAL A 1 77 ? -4.98 -17.531 3.51 1 85.62 77 VAL A N 1
ATOM 647 C CA . VAL A 1 77 ? -3.936 -16.516 3.525 1 85.62 77 VAL A CA 1
ATOM 648 C C . VAL A 1 77 ? -2.566 -17.172 3.648 1 85.62 77 VAL A C 1
ATOM 650 O O . VAL A 1 77 ? -2.318 -17.938 4.59 1 85.62 77 VAL A O 1
ATOM 653 N N . PHE A 1 78 ? -1.78 -16.891 2.627 1 82.69 78 PHE A N 1
ATOM 654 C CA . PHE A 1 78 ? -0.408 -17.391 2.627 1 82.69 78 PHE A CA 1
ATOM 655 C C . PHE A 1 78 ? 0.575 -16.25 2.887 1 82.69 78 PHE A C 1
ATOM 657 O O . PHE A 1 78 ? 0.583 -15.25 2.162 1 82.69 78 PHE A O 1
ATOM 664 N N . LEU A 1 79 ? 1.298 -16.312 3.996 1 84.88 79 LEU A N 1
ATOM 665 C CA . LEU A 1 79 ? 2.336 -15.336 4.312 1 84.88 79 LEU A CA 1
ATOM 666 C C . LEU A 1 79 ? 3.719 -15.883 3.977 1 84.88 79 LEU A C 1
ATOM 668 O O . LEU A 1 79 ? 4.102 -16.953 4.461 1 84.88 79 LEU A O 1
ATOM 672 N N . TRP A 1 80 ? 4.371 -15.094 3.057 1 80.06 80 TRP A N 1
ATOM 673 C CA . TRP A 1 80 ? 5.691 -15.555 2.645 1 80.06 80 TRP A CA 1
ATOM 674 C C . TRP A 1 80 ? 6.781 -14.625 3.17 1 80.06 80 TRP A C 1
ATOM 676 O O . TRP A 1 80 ? 6.68 -13.398 3.037 1 80.06 80 TRP A O 1
ATOM 686 N N . ASP A 1 81 ? 7.773 -15.219 3.881 1 75.31 81 ASP A N 1
ATOM 687 C CA . ASP A 1 81 ? 8.961 -14.516 4.355 1 75.31 81 ASP A CA 1
ATOM 688 C C . ASP A 1 81 ? 10.141 -14.742 3.418 1 75.31 81 ASP A C 1
ATOM 690 O O . ASP A 1 81 ? 10.602 -15.875 3.254 1 75.31 81 ASP A O 1
ATOM 694 N N . GLU A 1 82 ? 10.414 -13.68 2.721 1 64.25 82 GLU A N 1
ATOM 695 C CA . GLU A 1 82 ? 11.484 -13.836 1.733 1 64.25 82 GLU A CA 1
ATOM 696 C C . GLU A 1 82 ? 12.758 -14.375 2.377 1 64.25 82 GLU A C 1
ATOM 698 O O . GLU A 1 82 ? 13.57 -15.023 1.714 1 64.25 82 GLU A O 1
ATOM 703 N N . ASP A 1 83 ? 12.969 -13.891 3.625 1 61.5 83 ASP A N 1
ATOM 704 C CA . ASP A 1 83 ? 14.18 -14.398 4.27 1 61.5 83 ASP A CA 1
ATOM 705 C C . ASP A 1 83 ? 14.148 -15.922 4.379 1 61.5 83 ASP A C 1
ATOM 707 O O . ASP A 1 83 ? 15.18 -16.547 4.645 1 61.5 83 ASP A O 1
ATOM 711 N N . ILE A 1 84 ? 13.031 -16.484 4.359 1 49.16 84 ILE A N 1
ATOM 712 C CA . ILE A 1 84 ? 12.969 -17.938 4.477 1 49.16 84 ILE A CA 1
ATOM 713 C C . ILE A 1 84 ? 13.352 -18.578 3.146 1 49.16 84 ILE A C 1
ATOM 715 O O . ILE A 1 84 ? 13.883 -19.688 3.117 1 49.16 84 ILE A O 1
ATOM 719 N N . LEU A 1 85 ? 12.773 -18.109 2.193 1 46.59 85 LEU A N 1
ATOM 720 C CA . LEU A 1 85 ? 13.133 -18.859 0.991 1 46.59 85 LEU A CA 1
ATOM 721 C C . LEU A 1 85 ? 14.648 -18.984 0.863 1 46.59 85 LEU A C 1
ATOM 723 O O . LEU A 1 85 ? 15.18 -20.094 0.718 1 46.59 85 LEU A O 1
ATOM 727 N N . PHE A 1 86 ? 15.398 -18.484 -0.186 1 37.38 86 PHE A N 1
ATOM 728 C CA . PHE A 1 86 ? 16.656 -19.016 -0.689 1 37.38 86 PHE A CA 1
ATOM 729 C C . PHE A 1 86 ? 17.812 -18.609 0.21 1 37.38 86 PHE A C 1
ATOM 731 O O . PHE A 1 86 ? 17.75 -17.594 0.895 1 37.38 86 PHE A O 1
ATOM 738 N N . MET B 1 1 ? -3.137 8.758 18.516 1 82.12 1 MET B N 1
ATOM 739 C CA . MET B 1 1 ? -2.746 9.258 17.203 1 82.12 1 MET B CA 1
ATOM 740 C C . MET B 1 1 ? -3.893 9.125 16.203 1 82.12 1 MET B C 1
ATOM 742 O O . MET B 1 1 ? -4.77 8.273 16.375 1 82.12 1 MET B O 1
ATOM 746 N N . ASN B 1 2 ? -4.062 10.109 15.242 1 87.94 2 ASN B N 1
ATOM 747 C CA . ASN B 1 2 ? -5.145 10.117 14.266 1 87.94 2 ASN B CA 1
ATOM 748 C C . ASN B 1 2 ? -4.672 9.602 12.906 1 87.94 2 ASN B C 1
ATOM 750 O O . ASN B 1 2 ? -3.488 9.695 12.578 1 87.94 2 ASN B O 1
ATOM 754 N N . LEU B 1 3 ? -5.625 8.969 12.242 1 88.62 3 LEU B N 1
ATOM 755 C CA . LEU B 1 3 ? -5.348 8.477 10.891 1 88.62 3 LEU B CA 1
ATOM 756 C C . LEU B 1 3 ? -6.02 9.359 9.844 1 88.62 3 LEU B C 1
ATOM 758 O O . LEU B 1 3 ? -7.199 9.695 9.977 1 88.62 3 LEU B O 1
ATOM 762 N N . PHE B 1 4 ? -5.215 9.859 8.922 1 89.81 4 PHE B N 1
ATOM 763 C CA . PHE B 1 4 ? -5.715 10.562 7.746 1 89.81 4 PHE B CA 1
ATOM 764 C C . PHE B 1 4 ? -5.547 9.703 6.496 1 89.81 4 PHE B C 1
ATOM 766 O O . PHE B 1 4 ? -4.422 9.406 6.09 1 89.81 4 PHE B O 1
ATOM 773 N N . ALA B 1 5 ? -6.711 9.227 5.879 1 91.75 5 ALA B N 1
ATOM 774 C CA . ALA B 1 5 ? -6.703 8.383 4.688 1 91.75 5 ALA B CA 1
ATOM 775 C C . ALA B 1 5 ? -7.297 9.125 3.49 1 91.75 5 ALA B C 1
ATOM 777 O O . ALA B 1 5 ? -8.367 9.719 3.592 1 91.75 5 ALA B O 1
ATOM 778 N N . ILE B 1 6 ? -6.543 9.031 2.312 1 91.19 6 ILE B N 1
ATOM 779 C CA . ILE B 1 6 ? -7.016 9.758 1.138 1 91.19 6 ILE B CA 1
ATOM 780 C C . ILE B 1 6 ? -6.684 8.969 -0.126 1 91.19 6 ILE B C 1
ATOM 782 O O . ILE B 1 6 ? -5.605 8.383 -0.235 1 91.19 6 ILE B O 1
ATOM 786 N N . ALA B 1 7 ? -7.68 8.859 -1.029 1 92 7 ALA B N 1
ATOM 787 C CA . ALA B 1 7 ? -7.422 8.32 -2.361 1 92 7 ALA B CA 1
ATOM 788 C C . ALA B 1 7 ? -6.848 9.383 -3.287 1 92 7 ALA B C 1
ATOM 790 O O . ALA B 1 7 ? -7.398 10.484 -3.393 1 92 7 ALA B O 1
ATOM 791 N N . VAL B 1 8 ? -5.766 8.992 -3.951 1 91.56 8 VAL B N 1
ATOM 792 C CA . VAL B 1 8 ? -5.102 10.039 -4.715 1 91.56 8 VAL B CA 1
ATOM 793 C C . VAL B 1 8 ? -4.574 9.477 -6.031 1 91.56 8 VAL B C 1
ATOM 795 O O . VAL B 1 8 ? -4.309 8.273 -6.133 1 91.56 8 VAL B O 1
ATOM 798 N N . GLY B 1 9 ? -4.527 10.375 -7.023 1 91.06 9 GLY B N 1
ATOM 799 C CA . GLY B 1 9 ? -3.699 10.227 -8.211 1 91.06 9 GLY B CA 1
ATOM 800 C C . GLY B 1 9 ? -2.564 11.234 -8.273 1 91.06 9 GLY B C 1
ATOM 801 O O . GLY B 1 9 ? -2.533 12.188 -7.496 1 91.06 9 GLY B O 1
ATOM 802 N N . ILE B 1 10 ? -1.644 10.953 -9.188 1 93.88 10 ILE B N 1
ATOM 803 C CA . ILE B 1 10 ? -0.446 11.781 -9.273 1 93.88 10 ILE B CA 1
ATOM 804 C C . ILE B 1 10 ? -0.837 13.219 -9.617 1 93.88 10 ILE B C 1
ATOM 806 O O . ILE B 1 10 ? -0.146 14.164 -9.234 1 93.88 10 ILE B O 1
ATOM 810 N N . LYS B 1 11 ? -1.936 13.43 -10.242 1 92.06 11 LYS B N 1
ATOM 811 C CA . LYS B 1 11 ? -2.375 14.766 -10.641 1 92.06 11 LYS B CA 1
ATOM 812 C C . LYS B 1 11 ? -2.752 15.609 -9.43 1 92.06 11 LYS B C 1
ATOM 814 O O . LYS B 1 11 ? -2.748 16.844 -9.492 1 92.06 11 LYS B O 1
ATOM 819 N N . GLN B 1 12 ? -3.047 15.023 -8.273 1 90.31 12 GLN B N 1
ATOM 820 C CA . GLN B 1 12 ? -3.486 15.734 -7.078 1 90.31 12 GLN B CA 1
ATOM 821 C C . GLN B 1 12 ? -2.316 16 -6.137 1 90.31 12 GLN B C 1
ATOM 823 O O . GLN B 1 12 ? -2.498 16.578 -5.059 1 90.31 12 GLN B O 1
ATOM 828 N N . LYS B 1 13 ? -1.161 15.648 -6.492 1 91.06 13 LYS B N 1
ATOM 829 C CA . LYS B 1 13 ? 0.021 15.719 -5.637 1 91.06 13 LYS B CA 1
ATOM 830 C C . LYS B 1 13 ? 0.231 17.125 -5.105 1 91.06 13 LYS B C 1
ATOM 832 O O . LYS B 1 13 ? 0.459 17.328 -3.908 1 91.06 13 LYS B O 1
ATOM 837 N N . LYS B 1 14 ? 0.173 18.125 -5.969 1 89.44 14 LYS B N 1
ATOM 838 C CA . LYS B 1 14 ? 0.398 19.5 -5.543 1 89.44 14 LYS B CA 1
ATOM 839 C C . LYS B 1 14 ? -0.626 19.922 -4.492 1 89.44 14 LYS B C 1
ATOM 841 O O . LYS B 1 14 ? -0.278 20.578 -3.504 1 89.44 14 LYS B O 1
ATOM 846 N N . ASN B 1 15 ? -1.854 19.531 -4.684 1 86.62 15 ASN B N 1
ATOM 847 C CA . ASN B 1 15 ? -2.916 19.891 -3.746 1 86.62 15 ASN B CA 1
ATOM 848 C C . ASN B 1 15 ? -2.738 19.172 -2.408 1 86.62 15 ASN B C 1
ATOM 850 O O . ASN B 1 15 ? -2.967 19.766 -1.352 1 86.62 15 ASN B O 1
ATOM 854 N N . VAL B 1 16 ? -2.359 18.016 -2.49 1 86.75 16 VAL B N 1
ATOM 855 C CA . VAL B 1 16 ? -2.164 17.25 -1.268 1 86.75 16 VAL B CA 1
ATOM 856 C C . VAL B 1 16 ? -1.013 17.844 -0.46 1 86.75 16 VAL B C 1
ATOM 858 O O . VAL B 1 16 ? -1.086 17.922 0.769 1 86.75 16 VAL B O 1
ATOM 861 N N . ASN B 1 17 ? 0.034 18.234 -1.141 1 8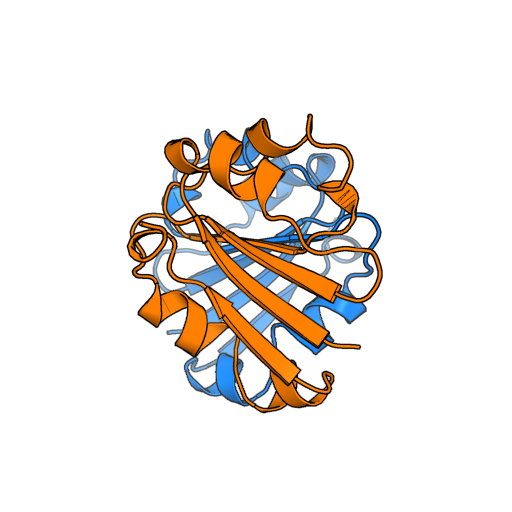7.25 17 ASN B N 1
ATOM 862 C CA . ASN B 1 17 ? 1.184 18.812 -0.456 1 87.25 17 ASN B CA 1
ATOM 863 C C . ASN B 1 17 ? 0.794 20.062 0.333 1 87.25 17 ASN B C 1
ATOM 865 O O . ASN B 1 17 ? 1.376 20.344 1.382 1 87.25 17 ASN B O 1
ATOM 869 N N . LYS B 1 18 ? -0.175 20.719 -0.1 1 84.44 18 LYS B N 1
ATOM 870 C CA . LYS B 1 18 ? -0.629 21.953 0.555 1 84.44 18 LYS B CA 1
ATOM 871 C C . LYS B 1 18 ? -1.475 21.625 1.785 1 84.44 18 LYS B C 1
ATOM 873 O O . LYS B 1 18 ? -1.528 22.422 2.729 1 84.44 18 LYS B O 1
ATOM 878 N N . MET B 1 19 ? -2.039 20.422 1.796 1 77.12 19 MET B N 1
ATOM 879 C CA . MET B 1 19 ? -3.025 20.094 2.822 1 77.12 19 MET B CA 1
ATOM 880 C C . 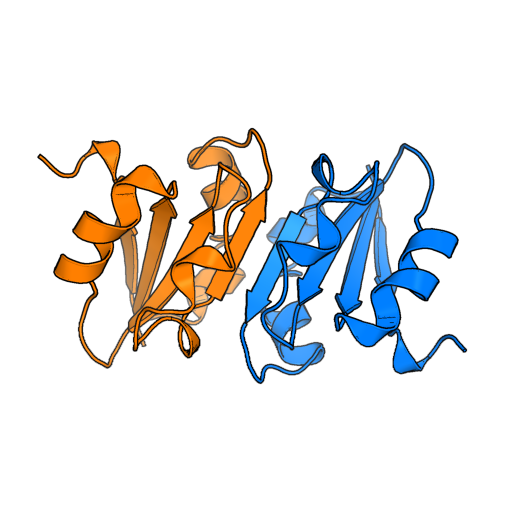MET B 1 19 ? -2.42 19.203 3.895 1 77.12 19 MET B C 1
ATOM 882 O O . MET B 1 19 ? -3.031 18.984 4.941 1 77.12 19 MET B O 1
ATOM 886 N N . PHE B 1 20 ? -1.354 18.781 3.635 1 72.12 20 PHE B N 1
ATOM 887 C CA . PHE B 1 20 ? -0.822 17.734 4.496 1 72.12 20 PHE B CA 1
ATOM 888 C C . PHE B 1 20 ? -0.803 18.188 5.953 1 72.12 20 PHE B C 1
ATOM 890 O O . PHE B 1 20 ? -0.248 19.25 6.27 1 72.12 20 PHE B O 1
ATOM 897 N N . PRO B 1 21 ? -1.638 17.422 6.672 1 65.62 21 PRO B N 1
ATOM 898 C CA . PRO B 1 21 ? -1.743 17.812 8.078 1 65.62 21 PRO B CA 1
ATOM 899 C C . PRO B 1 21 ? -0.419 17.672 8.828 1 65.62 21 PRO B C 1
ATOM 901 O O . PRO B 1 21 ? 0.469 16.938 8.391 1 65.62 21 PRO B O 1
ATOM 904 N N . SER B 1 22 ? -0.274 18.5 9.844 1 62.22 22 SER B N 1
ATOM 905 C CA . SER B 1 22 ? 0.87 18.609 10.742 1 62.22 22 SER B CA 1
ATOM 906 C C . SER B 1 22 ? 1.191 17.25 11.375 1 62.22 22 SER B C 1
ATOM 908 O O . SER B 1 22 ? 0.515 16.266 11.109 1 62.22 22 SER B O 1
ATOM 910 N N . SER B 1 23 ? 2.004 17.156 12.414 1 65.25 23 SER B N 1
ATOM 911 C CA . SER B 1 23 ? 2.904 16.203 13.062 1 65.25 23 SER B CA 1
ATOM 912 C C . SER B 1 23 ? 2.125 15.133 13.805 1 65.25 23 SER B C 1
ATOM 914 O O . SER B 1 23 ? 2.627 14.023 14.008 1 65.25 23 SER B O 1
ATOM 916 N N . ASP B 1 24 ? 0.816 15.141 13.922 1 76.19 24 ASP B N 1
ATOM 917 C CA . ASP B 1 24 ? 0.245 14.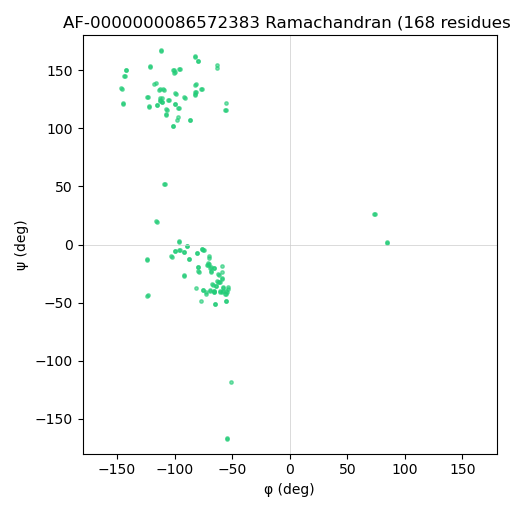141 14.82 1 76.19 24 ASP B CA 1
ATOM 918 C C . ASP B 1 24 ? -0.638 13.156 14.055 1 76.19 24 ASP B C 1
ATOM 920 O O . ASP B 1 24 ? -1.546 12.555 14.625 1 76.19 24 ASP B O 1
ATOM 924 N N . PHE B 1 25 ? -0.43 13.086 12.742 1 82.44 25 PHE B N 1
ATOM 925 C CA . PHE B 1 25 ? -1.286 12.195 11.977 1 82.44 25 PHE B CA 1
ATOM 926 C C . PHE B 1 25 ? -0.463 11.102 11.305 1 82.44 25 PHE B C 1
ATOM 928 O O . PHE B 1 25 ? 0.642 11.352 10.82 1 82.44 25 PHE B O 1
ATOM 935 N N . VAL B 1 26 ? -1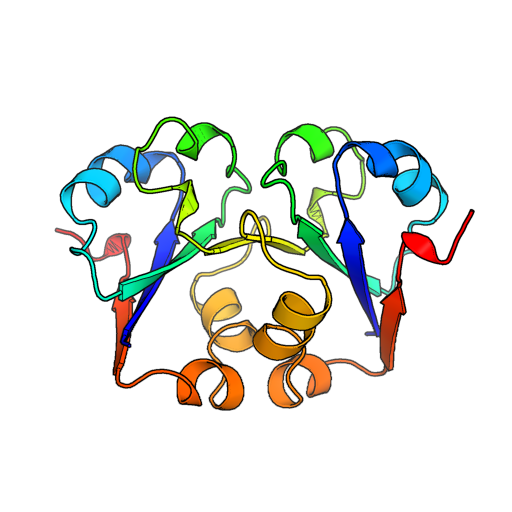.016 9.891 11.352 1 85.69 26 VAL B N 1
ATOM 936 C CA . VAL B 1 26 ? -0.595 8.883 10.391 1 85.69 26 VAL B CA 1
ATOM 937 C C . VAL B 1 26 ? -1.333 9.086 9.07 1 85.69 26 VAL B C 1
ATOM 939 O O . VAL B 1 26 ? -2.551 9.281 9.055 1 85.69 26 VAL B O 1
ATOM 942 N N . ILE B 1 27 ? -0.575 9.141 8.062 1 90.19 27 ILE B N 1
ATOM 943 C CA . ILE B 1 27 ? -1.204 9.391 6.773 1 90.19 27 ILE B CA 1
ATOM 944 C C . ILE B 1 27 ? -1.143 8.125 5.918 1 90.19 27 ILE B C 1
ATOM 946 O O . ILE B 1 27 ? -0.094 7.48 5.824 1 90.19 27 ILE B O 1
ATOM 950 N N . MET B 1 28 ? -2.316 7.77 5.297 1 93.5 28 MET B N 1
ATOM 951 C CA . MET B 1 28 ? -2.42 6.652 4.359 1 93.5 28 MET B CA 1
ATOM 952 C C . MET B 1 28 ? -2.936 7.121 3.006 1 93.5 28 MET B C 1
ATOM 954 O O . MET B 1 28 ? -4.035 7.668 2.91 1 93.5 28 MET B O 1
ATOM 958 N N . PHE B 1 29 ? -2.102 6.918 2.039 1 94.38 29 PHE B N 1
ATOM 959 C CA . PHE B 1 29 ? -2.473 7.266 0.671 1 94.38 29 PHE B CA 1
ATOM 960 C C . PHE B 1 29 ? -2.932 6.031 -0.096 1 94.38 29 PHE B C 1
ATOM 962 O O . PHE B 1 29 ? -2.252 5.004 -0.094 1 94.38 29 PHE B O 1
ATOM 969 N N . PHE B 1 30 ? -4.066 6.105 -0.745 1 95.81 30 PHE B N 1
ATOM 970 C CA . PHE B 1 30 ? -4.562 5.102 -1.68 1 95.81 30 PHE B CA 1
ATOM 971 C C . PHE B 1 30 ? -4.34 5.551 -3.119 1 95.81 30 PHE B C 1
ATOM 973 O O . PHE B 1 30 ? -5.094 6.375 -3.641 1 95.81 30 PHE B O 1
ATOM 980 N N . HIS B 1 31 ? -3.328 4.992 -3.732 1 95.56 31 HIS B N 1
ATOM 981 C CA . HIS B 1 31 ? -2.977 5.355 -5.102 1 95.56 31 HIS B CA 1
ATOM 982 C C . HIS B 1 31 ? -3.766 4.531 -6.109 1 95.56 31 HIS B C 1
ATOM 984 O O . HIS B 1 31 ? -3.43 3.375 -6.375 1 95.56 31 HIS B O 1
ATOM 990 N N . TYR B 1 32 ? -4.707 5.109 -6.77 1 93.44 32 TYR B N 1
ATOM 991 C CA . TYR B 1 32 ? -5.562 4.367 -7.691 1 93.44 32 TYR B CA 1
ATOM 992 C C . TYR B 1 32 ? -4.949 4.309 -9.086 1 93.44 32 TYR B C 1
ATOM 994 O O . TYR B 1 32 ? -5.395 3.539 -9.938 1 93.44 32 TYR B O 1
ATOM 1002 N N . ASP B 1 33 ? -3.887 5.148 -9.297 1 93.69 33 ASP B N 1
ATOM 1003 C CA . ASP B 1 33 ? -3.248 5.203 -10.609 1 93.69 33 ASP B CA 1
ATOM 1004 C C . ASP B 1 33 ? -1.97 4.371 -10.633 1 93.69 33 ASP B C 1
ATOM 1006 O O . ASP B 1 33 ? -1.287 4.301 -11.656 1 93.69 33 ASP B O 1
ATOM 1010 N N . GLY B 1 34 ? -1.551 3.812 -9.445 1 93.38 34 GLY B N 1
ATOM 1011 C CA . GLY B 1 34 ? -0.391 2.938 -9.375 1 93.38 34 GLY B CA 1
ATOM 1012 C C . GLY B 1 34 ? 0.918 3.691 -9.25 1 93.38 34 GLY B C 1
ATOM 1013 O O . GLY B 1 34 ? 1.993 3.088 -9.266 1 93.38 34 GLY B O 1
ATOM 1014 N N . VAL B 1 35 ? 0.863 5.051 -9.18 1 95.25 35 VAL B N 1
ATOM 1015 C CA . VAL B 1 35 ? 2.076 5.859 -9.117 1 95.25 35 VAL B CA 1
ATOM 1016 C C . VAL B 1 35 ? 2.393 6.215 -7.668 1 95.25 35 VAL B C 1
ATOM 1018 O O . VAL B 1 35 ? 1.651 6.969 -7.027 1 95.25 35 VAL B O 1
ATOM 1021 N N . VAL B 1 36 ? 3.6 5.727 -7.148 1 96.81 36 VAL B N 1
ATOM 1022 C CA . VAL B 1 36 ? 3.936 5.938 -5.742 1 96.81 36 VAL B CA 1
ATOM 1023 C C . VAL B 1 36 ? 5.277 6.652 -5.633 1 96.8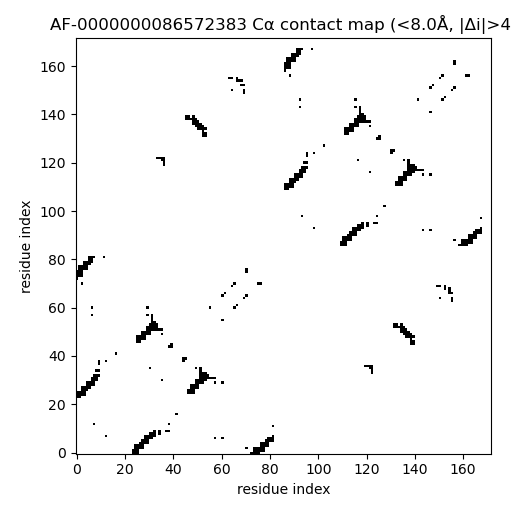1 36 VAL B C 1
ATOM 1025 O O . VAL B 1 36 ? 5.395 7.668 -4.938 1 96.81 36 VAL B O 1
ATOM 1028 N N . ASP B 1 37 ? 6.266 6.219 -6.43 1 96.06 37 ASP B N 1
ATOM 1029 C CA . ASP B 1 37 ? 7.637 6.688 -6.258 1 96.06 37 ASP B CA 1
ATOM 1030 C C . ASP B 1 37 ? 7.762 8.164 -6.629 1 96.06 37 ASP B C 1
ATOM 1032 O O . ASP B 1 37 ? 8.664 8.859 -6.152 1 96.06 37 ASP B O 1
ATOM 1036 N N . GLU B 1 38 ? 6.875 8.68 -7.438 1 95.62 38 GLU B N 1
ATOM 1037 C CA . GLU B 1 38 ? 6.926 10.078 -7.848 1 95.62 38 GLU B CA 1
ATOM 1038 C C . GLU B 1 38 ? 6.578 11.008 -6.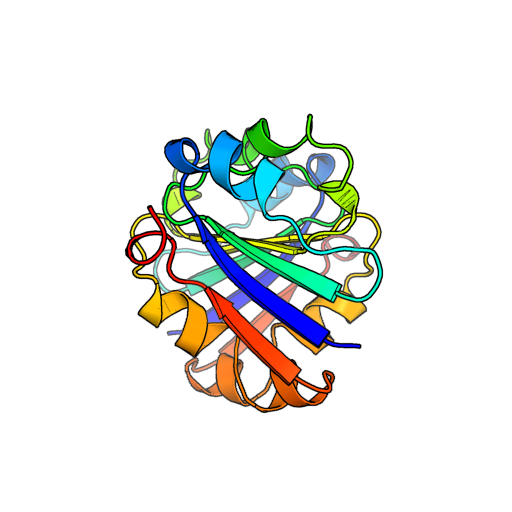684 1 95.62 38 GLU B C 1
ATOM 1040 O O . GLU B 1 38 ? 6.781 12.219 -6.77 1 95.62 38 GLU B O 1
ATOM 1045 N N . TRP B 1 39 ? 6.102 10.43 -5.613 1 94.25 39 TRP B N 1
ATOM 1046 C CA . TRP B 1 39 ? 5.777 11.219 -4.43 1 94.25 39 TRP B CA 1
ATOM 1047 C C . TRP B 1 39 ? 6.984 11.336 -3.502 1 94.25 39 TRP B C 1
ATOM 1049 O O . TRP B 1 39 ? 6.957 12.086 -2.525 1 94.25 39 TRP B O 1
ATOM 1059 N N . ASN B 1 40 ? 8.109 10.727 -3.822 1 94.25 40 ASN B N 1
ATOM 1060 C CA . ASN B 1 40 ? 9.258 10.602 -2.932 1 94.25 40 ASN B CA 1
ATOM 1061 C C . ASN B 1 40 ? 9.969 11.945 -2.74 1 94.25 40 ASN B C 1
ATOM 1063 O O . ASN B 1 40 ? 10.75 12.102 -1.805 1 94.25 40 ASN B O 1
ATOM 1067 N N . ASP B 1 41 ? 9.734 12.883 -3.586 1 93.81 41 ASP B N 1
ATOM 1068 C CA . ASP B 1 41 ? 10.414 14.172 -3.473 1 93.81 41 ASP B CA 1
ATOM 1069 C C . ASP B 1 41 ? 9.75 15.055 -2.416 1 93.81 41 ASP B C 1
ATOM 1071 O O . ASP B 1 41 ? 10.266 16.109 -2.07 1 93.81 41 ASP B O 1
ATOM 1075 N N . LEU B 1 42 ? 8.586 14.633 -1.846 1 90.62 42 LEU B N 1
ATOM 1076 C CA . LEU B 1 42 ? 7.918 15.383 -0.783 1 90.62 42 LEU B CA 1
ATOM 1077 C C . LEU B 1 42 ? 8.539 15.07 0.573 1 90.62 42 LEU B C 1
ATOM 1079 O O . LEU B 1 42 ? 8.789 13.906 0.895 1 90.62 42 LEU B O 1
ATOM 1083 N N . GLU B 1 43 ? 8.75 16.031 1.373 1 86.75 43 GLU B N 1
ATOM 1084 C CA . GLU B 1 43 ? 9.484 15.93 2.633 1 86.75 43 GLU B CA 1
ATOM 1085 C C . GLU B 1 43 ? 8.781 14.984 3.605 1 86.75 43 GLU B C 1
ATOM 1087 O O . GLU B 1 43 ? 9.438 14.227 4.324 1 86.75 43 GLU B O 1
ATOM 1092 N N . TRP B 1 44 ? 7.555 14.891 3.592 1 87.31 44 TRP B N 1
ATOM 1093 C CA . TRP B 1 44 ? 6.793 14.133 4.582 1 87.31 44 TRP B CA 1
ATOM 1094 C C . TRP B 1 44 ? 6.488 12.727 4.074 1 87.31 44 TRP B C 1
ATOM 1096 O O . TRP B 1 44 ? 5.922 11.914 4.801 1 87.31 44 TRP B O 1
ATOM 1106 N N . ASN B 1 45 ? 6.836 12.422 2.859 1 89.69 45 ASN B N 1
ATOM 1107 C CA . ASN B 1 45 ? 6.418 11.195 2.188 1 89.69 45 ASN B CA 1
ATOM 1108 C C . ASN B 1 45 ? 6.906 9.953 2.93 1 89.69 45 ASN B C 1
ATOM 1110 O O . ASN B 1 45 ? 6.219 8.93 2.961 1 89.69 45 ASN B O 1
ATOM 1114 N N . HIS B 1 46 ? 8.023 10.047 3.551 1 87.94 46 HIS B N 1
ATOM 1115 C CA . HIS B 1 46 ? 8.625 8.898 4.211 1 87.94 46 HIS B CA 1
ATOM 1116 C C . HIS B 1 46 ? 7.844 8.5 5.457 1 87.94 46 HIS B C 1
ATOM 1118 O O . HIS B 1 46 ? 8.039 7.41 5.996 1 87.94 46 HIS B O 1
ATOM 1124 N N . GLN B 1 47 ? 6.988 9.391 5.918 1 89.38 47 GLN B N 1
ATOM 1125 C CA . GLN B 1 47 ? 6.184 9.094 7.102 1 89.38 47 GLN B CA 1
ATOM 1126 C C . GLN B 1 47 ? 4.844 8.477 6.715 1 89.38 47 GLN B C 1
ATOM 1128 O O . GLN B 1 47 ? 4.133 7.941 7.566 1 89.38 47 GLN B O 1
ATOM 1133 N N . ALA B 1 48 ? 4.559 8.43 5.484 1 92.62 48 ALA B N 1
ATOM 1134 C CA . ALA B 1 48 ? 3.23 8.016 5.043 1 92.62 48 ALA B CA 1
ATOM 1135 C C . ALA B 1 48 ? 3.207 6.531 4.691 1 92.62 48 ALA B C 1
ATOM 1137 O O . ALA B 1 48 ? 4.242 5.949 4.359 1 92.62 48 ALA B O 1
ATOM 1138 N N . ILE B 1 49 ? 2.059 5.953 4.855 1 95.25 49 ILE B N 1
ATOM 1139 C CA . ILE B 1 49 ? 1.757 4.629 4.32 1 95.25 49 ILE B CA 1
ATOM 1140 C C . ILE B 1 49 ? 1.144 4.762 2.93 1 95.25 49 ILE B C 1
ATOM 1142 O O . ILE B 1 49 ? 0.218 5.551 2.725 1 95.25 49 ILE B O 1
ATOM 1146 N N . HIS B 1 50 ? 1.706 4.09 1.972 1 96.56 50 HIS B N 1
ATOM 1147 C CA . HIS B 1 50 ? 1.191 4.109 0.607 1 96.56 50 HIS B CA 1
ATOM 1148 C C . HIS B 1 50 ? 0.586 2.764 0.226 1 96.56 50 HIS B C 1
ATOM 1150 O O . HIS B 1 50 ? 1.233 1.725 0.369 1 96.56 50 HIS B O 1
ATOM 1156 N N . VAL B 1 51 ? -0.637 2.723 -0.156 1 96.94 51 VAL B N 1
ATOM 1157 C CA . VAL B 1 51 ? -1.31 1.557 -0.719 1 96.94 51 VAL B CA 1
ATOM 1158 C C . VAL B 1 51 ? -1.646 1.812 -2.186 1 96.94 51 VAL B C 1
ATOM 1160 O O . VAL B 1 51 ? -2.262 2.826 -2.521 1 96.94 51 VAL B O 1
ATOM 1163 N N . SER B 1 52 ? -1.184 0.944 -3.039 1 97.06 52 SER B N 1
ATOM 1164 C CA . SER B 1 52 ? -1.429 1.098 -4.469 1 97.06 52 SER B CA 1
ATOM 1165 C C . SER B 1 52 ? -2.111 -0.138 -5.051 1 97.06 52 SER B C 1
ATOM 1167 O O . SER B 1 52 ? -1.667 -1.265 -4.816 1 97.06 52 SER B O 1
ATOM 1169 N N . ALA B 1 53 ? -3.209 0.051 -5.73 1 94.81 53 ALA B N 1
ATOM 1170 C CA . ALA B 1 53 ? -3.939 -0.92 -6.539 1 94.81 53 ALA B CA 1
ATOM 1171 C C . ALA B 1 53 ? -4.562 -0.256 -7.766 1 94.81 53 ALA B C 1
ATOM 1173 O O . ALA B 1 53 ? -5.375 0.663 -7.633 1 94.81 53 ALA B O 1
ATOM 1174 N N . ILE B 1 54 ? -4.141 -0.805 -8.898 1 93.31 54 ILE B N 1
ATOM 1175 C CA . ILE B 1 54 ? -4.52 -0.138 -10.133 1 93.31 54 ILE B CA 1
ATOM 1176 C C . ILE B 1 54 ? -5.977 -0.458 -10.469 1 93.31 54 ILE B C 1
ATOM 1178 O O . ILE B 1 54 ? -6.414 -1.602 -10.328 1 93.31 54 ILE B O 1
ATOM 1182 N N . ASN B 1 55 ? -6.762 0.537 -10.836 1 90.25 55 ASN B N 1
ATOM 1183 C CA . ASN B 1 55 ? -8.133 0.437 -11.328 1 90.25 55 ASN B CA 1
ATOM 1184 C C . ASN B 1 55 ? -9.109 0.093 -10.203 1 90.25 55 ASN B C 1
ATOM 1186 O O . ASN B 1 55 ? -10.078 -0.631 -10.414 1 90.25 55 ASN B O 1
ATOM 1190 N N . GLN B 1 56 ? -8.781 0.444 -8.992 1 90.62 56 GLN B N 1
ATOM 1191 C CA . GLN B 1 56 ? -9.711 0.275 -7.875 1 90.62 56 GLN B CA 1
ATOM 1192 C C . GLN B 1 56 ? -10.383 1.597 -7.512 1 90.62 56 GLN B C 1
ATOM 1194 O O . GLN B 1 56 ? -9.844 2.67 -7.797 1 90.62 56 GLN B O 1
ATOM 1199 N N . THR B 1 57 ? -11.625 1.558 -6.992 1 90.25 57 THR B N 1
ATOM 1200 C CA . THR B 1 57 ? -12.344 2.74 -6.539 1 90.25 57 THR B CA 1
ATOM 1201 C C . THR B 1 57 ? -11.914 3.131 -5.125 1 90.25 57 THR B C 1
ATOM 1203 O O . THR B 1 57 ? -11.344 2.314 -4.398 1 90.25 57 THR B O 1
ATOM 1206 N N . LYS B 1 58 ? -12.219 4.359 -4.789 1 87.88 58 LYS B N 1
ATOM 1207 C CA . LYS B 1 58 ? -11.938 4.816 -3.43 1 87.88 58 LYS B CA 1
ATOM 1208 C C . LYS B 1 58 ? -12.641 3.943 -2.398 1 87.88 58 LYS B C 1
ATOM 1210 O O . LYS B 1 58 ? -12.094 3.666 -1.33 1 87.88 58 LYS B O 1
ATOM 1215 N N . TRP B 1 59 ? -13.836 3.521 -2.711 1 89.12 59 TRP B N 1
ATOM 1216 C CA . TRP B 1 59 ? -14.609 2.678 -1.81 1 89.12 59 TRP B CA 1
ATOM 1217 C C . TRP B 1 59 ? -13.945 1.317 -1.628 1 89.12 59 TRP B C 1
ATOM 1219 O O . TRP B 1 59 ? -13.938 0.767 -0.524 1 89.12 59 TRP B O 1
ATOM 1229 N N . TRP B 1 60 ? -13.406 0.752 -2.686 1 91.06 60 TRP B N 1
ATOM 1230 C CA . TRP B 1 60 ? -12.68 -0.511 -2.607 1 91.06 60 TRP B CA 1
ATOM 1231 C C . TRP B 1 60 ? -11.539 -0.423 -1.594 1 91.06 60 TRP B C 1
ATOM 1233 O O . TRP B 1 60 ? -11.367 -1.323 -0.769 1 91.06 60 TRP B O 1
ATOM 1243 N N . PHE B 1 61 ? -10.828 0.68 -1.602 1 93.19 61 PHE B N 1
ATOM 1244 C CA . PHE B 1 61 ? -9.711 0.887 -0.693 1 93.19 61 PHE B CA 1
ATOM 1245 C C . PHE B 1 61 ? -10.188 0.947 0.752 1 93.19 61 PHE B C 1
ATOM 1247 O O . PHE B 1 61 ? -9.625 0.281 1.626 1 93.19 61 PHE B O 1
ATOM 1254 N N . ALA B 1 62 ? -11.156 1.782 0.954 1 89.44 62 ALA B N 1
ATOM 1255 C CA . ALA B 1 62 ? -11.664 1.967 2.311 1 89.44 62 ALA B CA 1
ATOM 1256 C C . ALA B 1 62 ? -12.164 0.647 2.896 1 89.44 62 ALA B C 1
ATOM 1258 O O . ALA B 1 62 ? -11.859 0.321 4.047 1 89.44 62 ALA B O 1
ATOM 1259 N N . LYS B 1 63 ? -12.805 -0.124 2.119 1 86.75 63 LYS B N 1
ATOM 1260 C CA . LYS B 1 63 ? -13.375 -1.396 2.559 1 86.75 63 LYS B CA 1
ATOM 1261 C C . LYS B 1 63 ? -12.273 -2.395 2.916 1 86.75 63 LYS B C 1
ATOM 1263 O O . LYS B 1 63 ? -12.422 -3.174 3.859 1 86.75 63 LYS B O 1
ATOM 1268 N N . HIS B 1 64 ? -11.234 -2.33 2.24 1 88.56 64 HIS B N 1
ATOM 1269 C CA . HIS B 1 64 ? -10.203 -3.346 2.416 1 88.56 64 HIS B CA 1
ATOM 1270 C C . HIS B 1 64 ? -9.18 -2.914 3.459 1 88.56 64 HIS B C 1
ATOM 1272 O O . HIS B 1 64 ? -8.602 -3.754 4.152 1 88.56 64 HIS B O 1
ATOM 1278 N N . PHE B 1 65 ? -8.969 -1.576 3.676 1 90.38 65 PHE B N 1
ATOM 1279 C CA . PHE B 1 65 ? -7.801 -1.185 4.453 1 90.38 65 PHE B CA 1
ATOM 1280 C C . PHE B 1 65 ? -8.203 -0.335 5.652 1 90.38 65 PHE B C 1
ATOM 1282 O O . PHE B 1 65 ? -7.395 -0.088 6.547 1 90.38 65 PHE B O 1
ATOM 1289 N N . LEU B 1 66 ? -9.438 0.121 5.668 1 89.12 66 LEU B N 1
ATOM 1290 C CA . LEU B 1 66 ? -9.906 0.876 6.824 1 89.12 66 LEU B CA 1
ATOM 1291 C C . LEU B 1 66 ? -10.914 0.061 7.633 1 89.12 66 LEU B C 1
ATOM 1293 O O . LEU B 1 66 ? -11.984 0.558 7.98 1 89.12 66 LEU B O 1
ATOM 1297 N N . HIS B 1 67 ? -10.57 -1.079 7.977 1 84.06 67 HIS B N 1
ATOM 1298 C CA . HIS B 1 67 ? -11.422 -1.945 8.789 1 84.06 67 HIS B CA 1
ATOM 1299 C C . HIS B 1 67 ? -11.344 -1.566 10.266 1 84.06 67 HIS B C 1
ATOM 1301 O O . HIS B 1 67 ? -10.352 -0.974 10.703 1 84.06 67 HIS B O 1
ATOM 1307 N N . PRO B 1 68 ? -12.305 -1.924 10.969 1 80.12 68 PRO B N 1
ATOM 1308 C CA . PRO B 1 68 ? -12.383 -1.532 12.375 1 80.12 68 PRO B CA 1
ATOM 1309 C C . PRO B 1 68 ? -11.141 -1.94 13.164 1 80.12 68 PRO B C 1
ATOM 1311 O O . PRO B 1 68 ? -10.656 -1.175 14.008 1 80.12 68 PRO B O 1
ATOM 1314 N N . ASP B 1 69 ? -10.609 -3.113 12.914 1 80.25 69 ASP B N 1
ATOM 1315 C CA . ASP B 1 69 ? -9.438 -3.568 13.656 1 80.25 69 ASP B CA 1
ATOM 1316 C C . ASP B 1 69 ? -8.234 -2.67 13.383 1 80.25 69 ASP B C 1
ATOM 1318 O O . ASP B 1 69 ? -7.422 -2.424 14.273 1 80.25 69 ASP B O 1
ATOM 1322 N N . MET B 1 70 ? -8.102 -2.174 12.133 1 79.88 70 MET B N 1
ATOM 1323 C CA . MET B 1 70 ? -7.004 -1.282 11.773 1 79.88 70 MET B CA 1
ATOM 1324 C C . MET B 1 70 ? -7.234 0.118 12.328 1 79.88 70 MET B C 1
ATOM 1326 O O . MET B 1 70 ? -6.32 0.726 12.891 1 79.88 70 MET B O 1
ATOM 1330 N N . VAL B 1 71 ? -8.484 0.518 12.258 1 83.38 71 VAL B N 1
ATOM 1331 C CA . VAL B 1 71 ? -8.805 1.895 12.617 1 83.38 71 VAL B CA 1
ATOM 1332 C C . VAL B 1 71 ? -8.867 2.031 14.141 1 83.38 71 VAL B C 1
ATOM 1334 O O . VAL B 1 71 ? -8.711 3.129 14.68 1 83.38 71 VAL B O 1
ATOM 1337 N N . ALA B 1 72 ? -9.016 0.935 14.789 1 83.88 72 ALA B N 1
ATOM 1338 C CA . ALA B 1 72 ? -9.156 0.952 16.25 1 83.88 72 ALA B CA 1
ATOM 1339 C C . ALA B 1 72 ? -7.871 1.431 16.922 1 83.88 72 ALA B C 1
ATOM 1341 O O . ALA B 1 72 ? -7.887 1.871 18.062 1 83.88 72 ALA B O 1
ATOM 1342 N N . GLU B 1 73 ? -6.801 1.362 16.234 1 82.94 73 GLU B N 1
ATOM 1343 C CA . GLU B 1 73 ? -5.516 1.786 16.781 1 82.94 73 GLU B CA 1
ATOM 1344 C C . GLU B 1 73 ? -5.402 3.307 16.797 1 82.94 73 GLU B C 1
ATOM 1346 O O . GLU B 1 73 ? -4.484 3.857 17.422 1 82.94 73 GLU B O 1
ATOM 1351 N N . TYR B 1 74 ? -6.398 3.982 16.266 1 85.75 74 TYR B N 1
ATOM 1352 C CA . TYR B 1 74 ? -6.344 5.434 16.125 1 85.75 74 TYR B CA 1
ATOM 1353 C C . TYR B 1 74 ? -7.5 6.094 16.875 1 85.75 74 TYR B C 1
ATOM 1355 O O . TYR B 1 74 ? -8.57 5.496 17.031 1 85.75 74 TYR B O 1
ATOM 1363 N N . ASN B 1 75 ? -7.285 7.324 17.297 1 87 75 ASN B N 1
ATOM 1364 C CA . ASN B 1 75 ? -8.328 8.062 18 1 87 75 ASN B CA 1
ATOM 1365 C C . ASN B 1 75 ? -9.438 8.508 17.047 1 87 75 ASN B C 1
ATOM 1367 O O . ASN B 1 75 ? -10.617 8.383 17.375 1 87 75 ASN B O 1
ATOM 1371 N N . TYR B 1 76 ? -9.047 8.945 15.914 1 85.88 76 TYR B N 1
ATOM 1372 C CA . TYR B 1 76 ? -9.977 9.43 14.891 1 85.88 76 TYR B CA 1
ATOM 1373 C C . TYR B 1 76 ? -9.492 9.055 13.5 1 85.88 76 TYR B C 1
ATOM 1375 O O . TYR B 1 76 ? -8.289 8.969 13.25 1 85.88 76 TYR B O 1
ATOM 1383 N N . VAL B 1 77 ? -10.438 8.758 12.625 1 85.69 77 VAL B N 1
ATOM 1384 C CA . VAL B 1 77 ? -10.156 8.484 11.219 1 85.69 77 VAL B CA 1
ATOM 1385 C C . VAL B 1 77 ? -10.805 9.562 10.352 1 85.69 77 VAL B C 1
ATOM 1387 O O . VAL B 1 77 ? -12.016 9.781 10.414 1 85.69 77 VAL B O 1
ATOM 1390 N N . PHE B 1 78 ? -9.914 10.234 9.625 1 83.06 78 PHE B N 1
ATOM 1391 C CA . PHE B 1 78 ? -10.367 11.242 8.68 1 83.06 78 PHE B CA 1
ATOM 1392 C C . PHE B 1 78 ? -10.234 10.742 7.246 1 83.06 78 PHE B C 1
ATOM 1394 O O . PHE B 1 78 ? -9.148 10.367 6.816 1 83.06 78 PHE B O 1
ATOM 1401 N N . LEU B 1 79 ? -11.352 10.594 6.539 1 85 79 LEU B N 1
ATOM 1402 C CA . LEU B 1 79 ? -11.359 10.211 5.133 1 85 79 LEU B CA 1
ATOM 1403 C C . LEU B 1 79 ? -11.555 11.43 4.234 1 85 79 LEU B C 1
ATOM 1405 O O . LEU B 1 79 ? -12.531 12.172 4.395 1 85 79 LEU B O 1
ATOM 1409 N N . TRP B 1 80 ? -10.508 11.602 3.367 1 79.69 80 TRP B N 1
ATOM 1410 C CA . TRP B 1 80 ? -10.594 12.758 2.482 1 79.69 80 TRP B CA 1
ATOM 1411 C C . TRP B 1 80 ? -10.773 12.32 1.032 1 79.69 80 TRP B C 1
ATOM 1413 O O . TRP B 1 80 ? -10.07 11.43 0.553 1 79.69 80 TRP B O 1
ATOM 1423 N N . ASP B 1 81 ? -11.82 12.852 0.382 1 74.88 81 ASP B N 1
ATOM 1424 C CA . ASP B 1 81 ? -12.078 12.648 -1.039 1 74.88 81 ASP B CA 1
ATOM 1425 C C . ASP B 1 81 ? -11.547 13.82 -1.867 1 74.88 81 ASP B C 1
ATOM 1427 O O . ASP B 1 81 ? -11.969 14.961 -1.682 1 74.88 81 ASP B O 1
ATOM 1431 N N . GLU B 1 82 ? -10.492 13.469 -2.576 1 63.88 82 GLU B N 1
ATOM 1432 C CA . GLU B 1 82 ? -9.875 14.555 -3.334 1 63.88 82 GLU B CA 1
ATOM 1433 C C . GLU B 1 82 ? -10.898 15.266 -4.211 1 63.88 82 GLU B C 1
ATOM 1435 O O . GLU B 1 82 ? -10.734 16.453 -4.531 1 63.88 82 GLU B O 1
ATOM 1440 N N . ASP B 1 83 ? -11.781 14.398 -4.754 1 61 83 ASP B N 1
ATOM 1441 C CA . ASP B 1 83 ? -12.781 15.062 -5.59 1 61 83 ASP B CA 1
ATOM 1442 C C . ASP B 1 83 ? -13.562 16.094 -4.789 1 61 83 ASP B C 1
ATOM 1444 O O . ASP B 1 83 ? -14.289 16.906 -5.367 1 61 83 ASP B O 1
ATOM 1448 N N . ILE B 1 84 ? -13.477 15.938 -3.598 1 47.38 84 ILE B N 1
ATOM 1449 C CA . ILE B 1 84 ? -14.219 16.922 -2.809 1 47.38 84 ILE B CA 1
ATOM 1450 C C . ILE B 1 84 ? -13.406 18.203 -2.688 1 47.38 84 ILE B C 1
ATOM 1452 O O . ILE B 1 84 ? -13.969 19.281 -2.451 1 47.38 84 ILE B O 1
ATOM 1456 N N . LEU B 1 85 ? -12.141 18.016 -2.564 1 44.28 85 LEU B N 1
ATOM 1457 C CA . LEU B 1 85 ? -11.516 19.328 -2.535 1 44.28 85 LEU B CA 1
ATOM 1458 C C . LEU B 1 85 ? -11.906 20.141 -3.768 1 44.28 85 LEU B C 1
ATOM 1460 O O . LEU B 1 85 ? -12.016 19.594 -4.867 1 44.28 85 LEU B O 1
ATOM 1464 N N . PHE B 1 86 ? -12.555 21.391 -3.383 1 36.78 86 PHE B N 1
ATOM 1465 C CA . PHE B 1 86 ? -13.211 22.484 -4.094 1 36.78 86 PHE B CA 1
ATOM 1466 C C . PHE B 1 86 ? -12.305 23.031 -5.191 1 36.78 86 PHE B C 1
ATOM 1468 O O . PHE B 1 86 ? -11.078 22.953 -5.09 1 36.78 86 PHE B O 1
#

Foldseek 3Di:
DEEEEEEDEPVCLVVCLVVPDDDPYAYEYEYQCQDQVVSVVRPCSVRYHYHYDYNDDPVRCCVVQVDCVNRVVHPYYHYDYPVPDD/DEEEEEEDEPVCLVVCLVVPDDDPYAYEYEYQCQDQVVSVVRPCSVRYHYHYDYPDDPVRCCVVQVDCVNRVVHPYYHYDYSVPPD

pLDDT: mean 85.85, std 11.3, range [36.78, 97.12]

Organism: NCBI:txid261450

Secondary structure (DSSP, 8-state):
-EEEEEEE-GGGHHHHHHH---TTEEEEEEETTS--GGGTTSTTGGGSEEEE-TT--HHHHHHHHS-HHHHTTSS-EEEEEHHHH-/-EEEEEEE-GGGHHHHHHH---TTEEEEEEETTS--GGGTTSTTGGGSEEEE-TT--HHHHHHHHS-HHHHTTSS-EEEEETTT--

Solvent-accessible surface area (backbone atoms only — not comparable to full-atom values): 9779 Å² total; per-residue (Å²): 94,30,36,40,37,34,51,42,46,76,87,46,46,71,61,47,67,75,58,60,73,71,93,65,51,46,38,35,39,36,19,34,70,50,66,54,52,86,50,63,84,44,90,64,44,67,70,28,37,37,38,28,34,50,85,49,54,66,65,57,48,45,67,56,62,59,36,66,81,48,47,63,77,32,78,45,79,44,78,48,56,60,84,65,63,122,93,31,36,40,36,33,47,43,47,77,87,46,46,71,60,47,67,74,57,59,73,69,91,65,52,44,37,36,39,36,19,35,70,49,65,54,50,86,49,64,83,43,90,65,44,65,71,28,37,38,36,28,33,50,83,50,53,66,65,58,49,46,66,54,65,60,37,67,81,48,47,62,77,30,78,45,80,44,81,48,56,57,85,60,62,127

InterPro domains:
  IPR007877 Protein of unknown function DUF707 [PF05212] (2-84)
  IPR007877 Protein of unknown function DUF707 [PTHR31210] (2-84)

Nearest PDB structures (foldseek):
  2v03-assembly1_A-2  TM=5.994E-01  e=1.683E-01  Escherichia coli K-12
  8stw-assembly1_F  TM=5.743E-01  e=5.558E-01  Homo sapiens
  8stw-assembly1_B  TM=5.571E-01  e=5.939E-01  Homo sapiens
  4l0d-assembly1_A  TM=4.758E-01  e=3.268E-01  Homo sapiens
  5d87-assembly1_A-2  TM=5.436E-01  e=1.079E+00  Staphylococcus aureus subsp. aureus str. Newman

Sequence (172 aa):
MNLFAIAVGIKQKKNVNKMFPSSDFVIMFFHYDGVVDEWNDLEWNHQAIHVSAINQTKWWFAKHFLHPDMVAEYNYVFLWDEDILFMNLFAIAVGIKQKKNVNKMFPSSDFVIMFFHYDGVVDEWNDLEWNHQAIHVSAINQTKWWFAKHFLHPDMVAEYNYVFLWDEDILF